Protein AF-A0A2I1FPE9-F1 (afdb_monomer)

Structure (mmCIF, N/CA/C/O backbone):
data_AF-A0A2I1FPE9-F1
#
_entry.id   AF-A0A2I1FPE9-F1
#
loop_
_atom_site.group_PDB
_atom_site.id
_atom_site.type_symbol
_atom_site.label_atom_id
_atom_site.label_alt_id
_atom_site.label_comp_id
_atom_site.label_asym_id
_atom_site.label_entity_id
_atom_site.label_seq_id
_atom_site.pdbx_PDB_ins_code
_atom_site.Cartn_x
_atom_site.Cartn_y
_atom_site.Cartn_z
_atom_site.occupancy
_atom_site.B_iso_or_equiv
_atom_site.auth_seq_id
_atom_site.auth_comp_id
_atom_site.auth_asym_id
_atom_site.auth_atom_id
_atom_site.pdbx_PDB_model_num
ATOM 1 N N . MET A 1 1 ? -8.613 2.169 23.689 1.00 46.00 1 MET A N 1
ATOM 2 C CA . MET A 1 1 ? -7.819 1.577 22.588 1.00 46.00 1 MET A CA 1
ATOM 3 C C . MET A 1 1 ? -7.830 2.606 21.471 1.00 46.00 1 MET A C 1
ATOM 5 O O . MET A 1 1 ? -8.841 3.280 21.366 1.00 46.00 1 MET A O 1
ATOM 9 N N . SER A 1 2 ? -6.727 2.856 20.758 1.00 52.72 2 SER A N 1
ATOM 10 C CA . SER A 1 2 ? -6.763 3.888 19.711 1.00 52.72 2 SER A CA 1
ATOM 11 C C . SER A 1 2 ? -7.582 3.383 18.528 1.00 52.72 2 SER A C 1
ATOM 13 O O . SER A 1 2 ? -7.256 2.324 17.993 1.00 52.72 2 SER A O 1
ATOM 15 N N . ASP A 1 3 ? -8.569 4.157 18.089 1.00 69.44 3 ASP A N 1
ATOM 16 C CA . ASP A 1 3 ? -9.425 3.858 16.929 1.00 69.44 3 ASP A CA 1
ATOM 17 C C . ASP A 1 3 ? -8.705 4.107 15.590 1.00 69.44 3 ASP A C 1
ATOM 19 O O . ASP A 1 3 ? -9.307 4.421 14.568 1.00 69.44 3 ASP A O 1
ATOM 23 N N . ASN A 1 4 ? -7.377 3.996 15.601 1.00 75.00 4 ASN A N 1
ATOM 24 C CA . ASN A 1 4 ? -6.537 4.355 14.477 1.00 75.00 4 ASN A CA 1
ATOM 25 C C . ASN A 1 4 ? -6.501 3.209 13.474 1.00 75.00 4 ASN A C 1
ATOM 27 O O . ASN A 1 4 ? -6.143 2.074 13.794 1.00 75.00 4 ASN A O 1
ATOM 31 N N . LEU A 1 5 ? -6.834 3.543 12.239 1.00 80.38 5 LEU A N 1
ATOM 32 C CA . LEU A 1 5 ? -6.696 2.669 11.090 1.00 80.38 5 LEU A CA 1
ATOM 33 C C . LEU A 1 5 ? -5.241 2.705 10.599 1.00 80.38 5 LEU A C 1
ATOM 35 O O . LEU A 1 5 ? -4.582 3.744 10.644 1.00 80.38 5 LEU A O 1
ATOM 39 N N . THR A 1 6 ? -4.716 1.546 10.202 1.00 84.25 6 THR A N 1
ATOM 40 C CA . THR A 1 6 ? -3.338 1.403 9.710 1.00 84.25 6 THR A CA 1
ATOM 41 C C . THR A 1 6 ? -3.365 1.115 8.218 1.00 84.25 6 THR A C 1
ATOM 43 O O . THR A 1 6 ? -4.047 0.192 7.781 1.00 84.25 6 THR A O 1
ATOM 46 N N . LEU A 1 7 ? -2.604 1.881 7.437 1.00 82.31 7 LEU A N 1
ATOM 47 C CA . LEU A 1 7 ? -2.375 1.599 6.024 1.00 82.31 7 LEU A CA 1
ATOM 48 C C . LEU A 1 7 ? -1.103 0.755 5.875 1.00 82.31 7 LEU A C 1
ATOM 50 O O . LEU A 1 7 ? -0.005 1.217 6.180 1.00 82.31 7 LEU A O 1
ATOM 54 N N . ALA A 1 8 ? -1.259 -0.476 5.403 1.00 85.31 8 ALA A N 1
ATOM 55 C CA . ALA A 1 8 ? -0.170 -1.368 5.039 1.00 85.31 8 ALA A CA 1
ATOM 56 C C . ALA A 1 8 ? 0.098 -1.282 3.531 1.00 85.31 8 ALA A C 1
ATOM 58 O O . ALA A 1 8 ? -0.834 -1.285 2.723 1.00 85.31 8 ALA A O 1
ATOM 59 N N . LEU A 1 9 ? 1.379 -1.221 3.165 1.00 85.12 9 LEU A N 1
ATOM 60 C CA . LEU A 1 9 ? 1.834 -1.239 1.781 1.00 85.12 9 LEU A CA 1
ATOM 61 C C . LEU A 1 9 ? 2.667 -2.493 1.544 1.00 85.12 9 LEU A C 1
ATOM 63 O O . LEU A 1 9 ? 3.639 -2.731 2.261 1.00 85.12 9 LEU A O 1
ATOM 67 N N . ASP A 1 10 ? 2.310 -3.253 0.516 1.00 87.25 10 ASP A N 1
ATOM 68 C CA . ASP A 1 10 ? 3.088 -4.401 0.058 1.00 87.25 10 ASP A CA 1
ATOM 69 C C . ASP A 1 10 ? 3.391 -4.272 -1.438 1.00 87.25 10 ASP A C 1
ATOM 71 O O . ASP A 1 10 ? 2.583 -3.757 -2.217 1.00 87.25 10 ASP A O 1
ATOM 75 N N . ARG A 1 11 ? 4.580 -4.720 -1.838 1.00 85.81 11 ARG A N 1
ATOM 76 C CA . ARG A 1 11 ? 5.078 -4.608 -3.206 1.00 85.81 11 ARG A CA 1
ATOM 77 C C . ARG A 1 11 ? 5.758 -5.892 -3.638 1.00 85.81 11 ARG A C 1
ATOM 79 O O . ARG A 1 11 ? 6.705 -6.343 -2.996 1.00 85.81 11 ARG A O 1
ATOM 86 N N . TRP A 1 12 ? 5.401 -6.377 -4.823 1.00 87.62 12 TRP A N 1
ATOM 87 C CA . TRP A 1 12 ? 6.151 -7.435 -5.492 1.00 87.62 12 TRP A CA 1
ATOM 88 C C . TRP A 1 12 ? 6.360 -7.148 -6.975 1.00 87.62 12 TRP A C 1
ATOM 90 O O . TRP A 1 12 ? 5.562 -6.492 -7.647 1.00 87.62 12 TRP A O 1
ATOM 100 N N . SER A 1 13 ? 7.465 -7.677 -7.492 1.00 86.44 13 SER A N 1
ATOM 101 C CA . SER A 1 13 ? 7.735 -7.696 -8.925 1.00 86.44 13 SER A CA 1
ATOM 102 C C . SER A 1 13 ? 7.121 -8.952 -9.536 1.00 86.44 13 SER A C 1
ATOM 104 O O . SER A 1 13 ? 7.351 -10.060 -9.054 1.00 86.44 13 SER A O 1
ATOM 106 N N . SER A 1 14 ? 6.351 -8.798 -10.611 1.00 82.31 14 SER A N 1
ATOM 107 C CA . SER A 1 14 ? 5.871 -9.944 -11.391 1.00 82.31 14 SER A CA 1
ATOM 108 C C . SER A 1 14 ? 6.970 -10.502 -12.301 1.00 82.31 14 SER A C 1
ATOM 110 O O . SER A 1 14 ? 7.925 -9.803 -12.644 1.00 82.31 14 SER A O 1
ATOM 112 N N . SER A 1 15 ? 6.790 -11.735 -12.784 1.00 84.19 15 SER A N 1
ATOM 113 C CA . SER A 1 15 ? 7.669 -12.346 -13.793 1.00 84.19 15 SER A CA 1
ATOM 114 C C . SER A 1 15 ? 7.737 -11.560 -15.108 1.00 84.19 15 SER A C 1
ATOM 116 O O . SER A 1 15 ? 8.701 -11.699 -15.851 1.00 84.19 15 SER A O 1
ATOM 118 N N . ASN A 1 16 ? 6.746 -10.704 -15.378 1.00 83.94 16 ASN A N 1
ATOM 119 C CA . ASN A 1 16 ? 6.680 -9.839 -16.559 1.00 83.94 16 ASN A CA 1
ATOM 120 C C . ASN A 1 16 ? 7.195 -8.420 -16.262 1.00 83.94 16 ASN A C 1
ATOM 122 O O . ASN A 1 16 ? 6.727 -7.454 -16.861 1.00 83.94 16 ASN A O 1
ATOM 126 N N . TYR A 1 17 ? 8.102 -8.288 -15.291 1.00 80.31 17 TYR A N 1
ATOM 127 C CA . TYR A 1 17 ? 8.727 -7.044 -14.833 1.00 80.31 17 TYR A CA 1
ATOM 128 C C . TYR A 1 17 ? 7.792 -6.004 -14.211 1.00 80.31 17 TYR A C 1
ATOM 130 O O . TYR A 1 17 ? 8.284 -5.006 -13.707 1.00 80.31 17 TYR A O 1
ATOM 138 N N . ARG A 1 18 ? 6.475 -6.233 -14.153 1.00 83.12 18 ARG A N 1
ATOM 139 C CA . ARG A 1 18 ? 5.532 -5.281 -13.541 1.00 83.12 18 ARG A CA 1
ATOM 140 C C . ARG A 1 18 ? 5.796 -5.072 -12.051 1.00 83.12 18 ARG A C 1
ATOM 142 O O . ARG A 1 18 ? 6.148 -6.027 -11.359 1.00 83.12 18 ARG A O 1
ATOM 149 N N . SER A 1 19 ? 5.570 -3.850 -11.574 1.00 83.75 19 SER A N 1
ATOM 150 C CA . SER A 1 19 ? 5.722 -3.436 -10.175 1.00 83.75 19 SER A CA 1
ATOM 151 C C . SER A 1 19 ? 4.329 -3.356 -9.563 1.00 83.75 19 SER A C 1
ATOM 153 O O . SER A 1 19 ? 3.620 -2.373 -9.768 1.00 83.75 19 SER A O 1
ATOM 155 N N . ILE A 1 20 ? 3.905 -4.420 -8.885 1.00 86.00 20 ILE A N 1
ATOM 156 C CA . ILE A 1 20 ? 2.550 -4.534 -8.346 1.00 86.00 20 ILE A CA 1
ATOM 157 C C . ILE A 1 20 ? 2.555 -4.060 -6.896 1.00 86.00 20 ILE A C 1
ATOM 159 O O . ILE A 1 20 ? 3.411 -4.468 -6.109 1.00 86.00 20 ILE A O 1
ATOM 163 N N . TRP A 1 21 ? 1.594 -3.202 -6.568 1.00 86.12 21 TRP A N 1
ATOM 164 C CA . TRP A 1 21 ? 1.415 -2.605 -5.253 1.00 86.12 21 TRP A CA 1
ATOM 165 C C . TRP A 1 21 ? 0.036 -2.930 -4.689 1.00 86.12 21 TRP A C 1
ATOM 167 O O . TRP A 1 21 ? -0.993 -2.736 -5.344 1.00 86.12 21 TRP A O 1
ATOM 177 N N . ASN A 1 22 ? 0.053 -3.394 -3.449 1.00 87.00 22 ASN A N 1
ATOM 178 C CA . ASN A 1 22 ? -1.085 -3.631 -2.580 1.00 87.00 22 ASN A CA 1
ATOM 179 C C . ASN A 1 22 ? -1.122 -2.509 -1.539 1.00 87.00 22 ASN A C 1
ATOM 181 O O . ASN A 1 22 ? -0.135 -2.274 -0.839 1.00 87.00 22 ASN A O 1
ATOM 185 N N . PHE A 1 23 ? -2.287 -1.883 -1.407 1.00 84.19 23 PHE A N 1
ATOM 186 C CA . PHE A 1 23 ? -2.614 -0.997 -0.301 1.00 84.19 23 PHE A CA 1
ATOM 187 C C . PHE A 1 23 ? -3.748 -1.631 0.503 1.00 84.19 23 PHE A C 1
ATOM 189 O O . PHE A 1 23 ? -4.863 -1.783 -0.007 1.00 84.19 23 PHE A O 1
ATOM 196 N N . THR A 1 24 ? -3.472 -1.995 1.753 1.00 86.69 24 THR A N 1
ATOM 197 C CA . THR A 1 24 ? -4.426 -2.660 2.648 1.00 86.69 24 THR A CA 1
ATOM 198 C C . THR A 1 24 ? -4.687 -1.803 3.877 1.00 86.69 24 THR A C 1
ATOM 200 O O . THR A 1 24 ? -3.760 -1.291 4.496 1.00 86.69 24 THR A O 1
ATOM 203 N N . ILE A 1 25 ? -5.953 -1.662 4.255 1.00 83.38 25 ILE A N 1
ATOM 204 C CA . ILE A 1 25 ? -6.365 -0.996 5.488 1.00 83.38 25 ILE A CA 1
ATOM 205 C C . ILE A 1 25 ? -6.607 -2.057 6.555 1.00 83.38 25 ILE A C 1
ATOM 207 O O . ILE A 1 25 ? -7.433 -2.953 6.378 1.00 83.38 25 ILE A O 1
ATOM 211 N N . LEU A 1 26 ? -5.892 -1.925 7.667 1.00 85.25 26 LEU A N 1
ATOM 212 C CA . LEU A 1 26 ? -6.043 -2.733 8.866 1.00 85.25 26 LEU A CA 1
ATOM 213 C C . LEU A 1 26 ? -6.83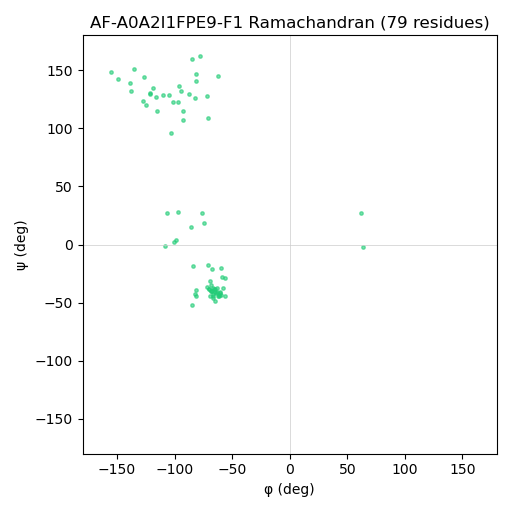5 -1.935 9.898 1.00 85.25 26 LEU A C 1
ATOM 215 O O . LEU A 1 26 ? -6.446 -0.828 10.288 1.00 85.25 26 LEU A O 1
ATOM 219 N N . THR A 1 27 ? -7.946 -2.497 10.350 1.00 83.62 27 THR A N 1
ATOM 220 C CA . THR A 1 27 ? -8.774 -1.904 11.401 1.00 83.62 27 THR A CA 1
ATOM 221 C C . THR A 1 27 ? -8.264 -2.276 12.801 1.00 83.62 27 THR A C 1
ATOM 223 O O . THR A 1 27 ? -7.614 -3.313 12.977 1.00 83.62 27 THR A O 1
ATOM 226 N N . PRO A 1 28 ? -8.627 -1.511 13.850 1.00 81.56 28 PRO A N 1
ATOM 227 C CA . PRO A 1 28 ? -8.330 -1.883 15.237 1.00 81.56 28 PRO A CA 1
ATOM 228 C C . PRO A 1 28 ? -8.874 -3.263 15.644 1.00 81.56 28 PRO A C 1
ATOM 230 O O . PRO A 1 28 ? -8.278 -3.946 16.476 1.00 81.56 28 PRO A O 1
ATOM 233 N N . ASN A 1 29 ? -9.981 -3.705 15.030 1.00 83.81 29 ASN A N 1
ATOM 234 C CA . ASN A 1 29 ? -10.555 -5.040 15.233 1.00 83.81 29 ASN A CA 1
ATOM 235 C C . ASN A 1 29 ? -9.935 -6.127 14.330 1.00 83.81 29 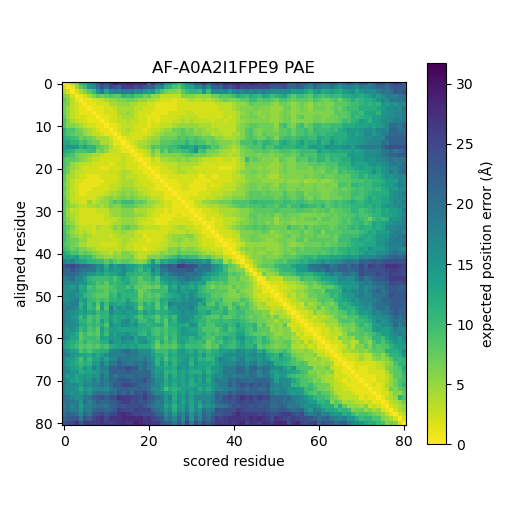ASN A C 1
ATOM 237 O O . ASN A 1 29 ? -10.481 -7.225 14.244 1.00 83.81 29 ASN A O 1
ATOM 241 N N . ARG A 1 30 ? -8.774 -5.845 13.717 1.00 83.50 30 ARG A N 1
ATOM 242 C CA . ARG A 1 30 ? -7.974 -6.773 12.898 1.00 83.50 30 ARG A CA 1
ATOM 243 C C . ARG A 1 30 ? -8.686 -7.286 11.643 1.00 83.50 30 ARG A C 1
ATOM 245 O O . ARG A 1 30 ? -8.384 -8.379 11.172 1.00 83.50 30 ARG A O 1
ATOM 252 N N . LYS A 1 31 ? -9.633 -6.519 11.104 1.00 83.75 31 LYS A N 1
ATOM 253 C CA . LYS A 1 31 ? -10.146 -6.741 9.750 1.00 83.75 31 LYS A CA 1
ATOM 254 C C . LYS A 1 31 ? -9.177 -6.116 8.752 1.00 83.75 31 LYS A C 1
ATOM 256 O O . LYS A 1 31 ? -8.579 -5.075 9.026 1.00 83.75 31 LYS A O 1
ATOM 261 N N . GLU A 1 32 ? -9.066 -6.747 7.592 1.00 85.88 32 GLU A N 1
ATOM 262 C CA . GLU A 1 32 ? -8.183 -6.316 6.514 1.00 85.88 32 GLU A CA 1
ATOM 263 C C . GLU A 1 32 ? -9.011 -6.044 5.260 1.00 85.88 32 GLU A C 1
ATOM 265 O O . GLU A 1 32 ? -9.823 -6.877 4.850 1.00 85.88 32 GLU A O 1
ATOM 270 N N . TYR A 1 33 ? -8.810 -4.877 4.652 1.00 80.69 33 TYR A N 1
ATOM 271 C CA . TYR A 1 33 ? -9.494 -4.479 3.425 1.00 80.69 33 TYR A CA 1
ATOM 272 C C . TYR A 1 33 ? -8.479 -4.047 2.377 1.00 80.69 33 TYR A C 1
ATOM 274 O O . TYR A 1 33 ? -7.709 -3.117 2.610 1.00 80.69 33 TYR A O 1
ATOM 282 N N . ILE A 1 34 ? -8.506 -4.681 1.204 1.00 81.94 34 ILE A N 1
ATOM 283 C CA . ILE A 1 34 ? -7.724 -4.215 0.057 1.00 81.94 34 ILE A CA 1
ATOM 284 C C . ILE A 1 34 ? -8.376 -2.930 -0.445 1.00 81.94 34 ILE A C 1
ATOM 286 O O . ILE A 1 34 ? -9.469 -2.948 -1.010 1.00 81.94 34 ILE A O 1
ATOM 290 N N . PHE A 1 35 ? -7.696 -1.817 -0.211 1.00 78.06 35 PHE A N 1
ATOM 291 C CA . PHE A 1 35 ? -8.139 -0.491 -0.608 1.00 78.06 35 PHE A CA 1
ATOM 292 C C . PHE A 1 35 ? -7.808 -0.222 -2.078 1.00 78.06 35 PHE A C 1
ATOM 294 O O . PHE A 1 35 ? -8.645 0.266 -2.835 1.00 78.06 35 PHE A O 1
ATOM 301 N N . GLN A 1 36 ? -6.595 -0.578 -2.502 1.00 78.25 36 GLN A N 1
ATOM 302 C CA . GLN A 1 36 ? -6.154 -0.370 -3.875 1.00 78.25 36 GLN A CA 1
ATOM 303 C C . GLN A 1 36 ? -5.158 -1.447 -4.295 1.00 78.25 36 GLN A C 1
ATOM 305 O O . GLN A 1 36 ? -4.296 -1.878 -3.530 1.00 78.25 36 GLN A O 1
ATOM 310 N N . PHE A 1 37 ? -5.281 -1.857 -5.553 1.00 83.75 37 PHE A N 1
ATOM 311 C CA . PHE A 1 37 ? -4.355 -2.751 -6.228 1.00 83.75 37 PHE A CA 1
ATOM 312 C C . PHE A 1 37 ? -3.885 -2.045 -7.498 1.00 83.75 37 PHE A C 1
ATOM 314 O O . PHE A 1 37 ? -4.711 -1.632 -8.314 1.00 83.75 37 PHE A O 1
ATOM 321 N N . SER A 1 38 ? -2.583 -1.807 -7.644 1.00 82.25 38 SER A N 1
ATOM 322 C CA . SER A 1 38 ? -2.056 -0.969 -8.730 1.00 82.25 38 SER A CA 1
ATOM 323 C C . SER A 1 38 ? -0.786 -1.539 -9.343 1.00 82.25 38 SER A C 1
ATOM 325 O O . SER A 1 38 ? 0.106 -2.005 -8.642 1.00 82.25 38 SER A O 1
ATOM 327 N N . ASP A 1 39 ? -0.703 -1.466 -10.668 1.00 84.62 39 ASP A N 1
ATOM 328 C CA . ASP A 1 39 ? 0.528 -1.698 -11.419 1.00 84.62 39 ASP A CA 1
ATOM 329 C C . ASP A 1 39 ? 1.221 -0.346 -11.618 1.00 84.62 39 ASP A C 1
ATOM 331 O O . A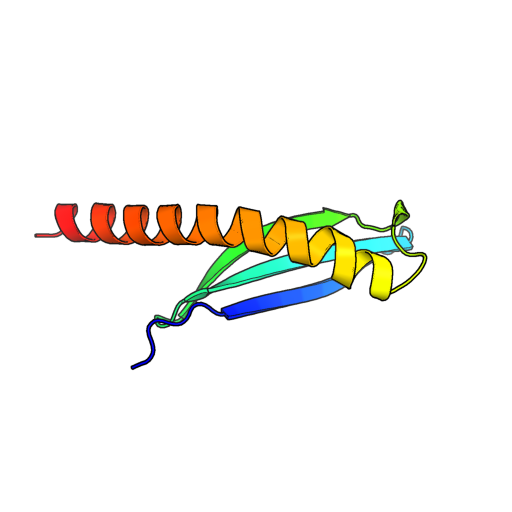SP A 1 39 ? 0.741 0.489 -12.379 1.00 84.62 39 ASP A O 1
ATOM 335 N N . LEU A 1 40 ? 2.314 -0.120 -10.890 1.00 79.06 40 LEU A N 1
ATOM 336 C CA . LEU A 1 40 ? 3.103 1.117 -10.923 1.00 79.06 40 LEU A CA 1
ATOM 337 C C . LEU A 1 40 ? 4.430 0.913 -11.665 1.00 79.06 40 LEU A C 1
ATOM 339 O O . LEU A 1 40 ? 5.431 1.566 -11.369 1.00 79.06 40 LEU A O 1
ATOM 343 N N . PHE A 1 41 ? 4.480 -0.040 -12.600 1.00 79.56 41 PHE A N 1
ATOM 344 C CA . PHE A 1 41 ? 5.688 -0.311 -13.377 1.00 79.56 41 PHE A CA 1
ATOM 345 C C . PHE A 1 41 ? 6.168 0.901 -14.183 1.00 79.56 41 PHE A C 1
ATOM 347 O O . PHE A 1 41 ? 7.356 1.195 -14.180 1.00 79.56 41 PHE A O 1
ATOM 354 N N . SER A 1 42 ? 5.259 1.623 -14.844 1.00 74.25 42 SER A N 1
ATOM 355 C CA . SER A 1 42 ? 5.598 2.812 -15.644 1.00 74.25 42 SER A CA 1
ATOM 356 C C . SER A 1 42 ? 6.090 3.991 -14.806 1.00 74.25 42 SER A C 1
ATOM 358 O O . SER A 1 42 ? 6.762 4.880 -15.321 1.00 74.25 42 SER A O 1
ATOM 360 N N . ASP A 1 43 ? 5.763 3.983 -13.518 1.00 69.12 43 ASP A N 1
ATOM 361 C CA . ASP A 1 43 ? 6.016 5.079 -12.586 1.00 69.12 43 ASP A CA 1
ATOM 362 C C . ASP A 1 43 ? 7.285 4.823 -11.753 1.00 69.12 43 ASP A C 1
ATOM 364 O O . ASP A 1 43 ? 7.633 5.595 -10.859 1.00 69.12 43 ASP A O 1
ATOM 368 N N . SER A 1 44 ? 8.000 3.729 -12.042 1.00 60.06 44 SER A N 1
ATOM 369 C CA . SER A 1 44 ? 9.06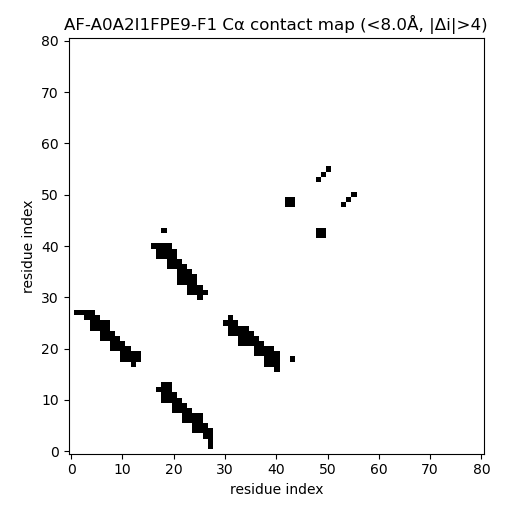0 3.153 -11.212 1.00 60.06 44 SER A CA 1
ATOM 370 C C . SER A 1 44 ? 10.391 3.915 -11.219 1.00 60.06 44 SER A C 1
ATOM 372 O O . SER A 1 44 ? 11.422 3.325 -10.891 1.00 60.06 44 SER A O 1
ATOM 374 N N . HIS A 1 45 ? 10.427 5.184 -11.627 1.00 59.78 45 HIS A N 1
ATOM 375 C CA . HIS A 1 45 ? 11.699 5.880 -11.826 1.00 59.78 45 HIS A CA 1
ATOM 376 C C . HIS A 1 45 ? 12.301 6.490 -10.553 1.00 59.78 45 HIS A C 1
ATOM 378 O O . HIS A 1 45 ? 13.516 6.654 -10.524 1.00 59.78 45 HIS A O 1
ATOM 384 N N . THR A 1 46 ? 11.538 6.691 -9.472 1.00 67.06 46 THR A N 1
ATOM 385 C CA . THR A 1 46 ? 12.077 6.911 -8.114 1.00 67.06 46 THR A CA 1
ATOM 386 C C . THR A 1 46 ? 11.061 6.504 -7.043 1.00 67.06 46 THR A C 1
ATOM 388 O O . THR A 1 46 ? 9.853 6.645 -7.228 1.00 67.06 46 THR A O 1
ATOM 391 N N . GLY A 1 47 ? 11.538 6.023 -5.887 1.00 63.97 47 GLY A N 1
ATOM 392 C CA . GLY A 1 47 ? 10.680 5.808 -4.711 1.00 63.97 47 GLY A CA 1
ATOM 393 C C . GLY A 1 47 ? 9.989 7.096 -4.236 1.00 63.97 47 GLY A C 1
ATOM 394 O O . GLY A 1 47 ? 8.872 7.039 -3.731 1.00 63.97 47 GLY A O 1
ATOM 395 N N . GLU A 1 48 ? 10.610 8.252 -4.488 1.00 67.12 48 GLU A N 1
ATOM 396 C CA . GLU A 1 48 ? 10.039 9.582 -4.241 1.00 67.12 48 GLU A CA 1
ATOM 397 C C . GLU A 1 48 ? 8.795 9.867 -5.079 1.00 67.12 48 GLU A C 1
ATOM 399 O O . GLU A 1 48 ? 7.821 10.371 -4.537 1.00 67.12 48 GLU A O 1
ATOM 404 N N . TYR A 1 49 ? 8.752 9.484 -6.360 1.00 69.62 49 TYR A N 1
ATOM 405 C CA . TYR A 1 49 ? 7.568 9.737 -7.189 1.00 69.62 49 TYR A CA 1
ATOM 406 C C . TYR A 1 49 ? 6.313 9.051 -6.626 1.00 69.62 49 TYR A C 1
ATOM 408 O O . TYR A 1 49 ? 5.228 9.636 -6.577 1.00 69.62 49 TYR A O 1
ATOM 416 N N . ILE A 1 50 ? 6.476 7.816 -6.147 1.00 66.38 50 ILE A N 1
ATOM 417 C CA . ILE A 1 50 ? 5.399 7.042 -5.523 1.00 66.38 50 ILE A CA 1
ATOM 418 C C . ILE A 1 50 ? 5.019 7.658 -4.167 1.00 66.38 50 ILE A C 1
ATOM 420 O O . ILE A 1 50 ? 3.832 7.830 -3.882 1.00 66.38 50 ILE A O 1
ATOM 424 N N . ALA A 1 51 ? 6.008 8.039 -3.355 1.00 68.44 51 ALA A N 1
ATOM 425 C CA . ALA A 1 51 ? 5.775 8.650 -2.049 1.00 68.44 51 ALA A CA 1
ATOM 426 C C . ALA A 1 51 ? 5.116 10.037 -2.144 1.00 68.44 51 ALA A C 1
ATOM 428 O O . ALA A 1 51 ? 4.261 10.361 -1.335 1.00 68.44 51 ALA A O 1
ATOM 429 N N . GLU A 1 52 ? 5.452 10.861 -3.129 1.00 67.50 52 GLU A N 1
ATOM 430 C CA . GLU A 1 52 ? 4.931 12.228 -3.206 1.00 67.50 52 GLU A CA 1
ATOM 431 C C . GLU A 1 52 ? 3.569 12.290 -3.893 1.00 67.50 52 GLU A C 1
ATOM 433 O O . GLU A 1 52 ? 2.612 12.847 -3.354 1.00 67.50 52 GLU A O 1
ATOM 438 N N . LYS A 1 53 ? 3.442 11.708 -5.092 1.00 63.25 53 LYS A N 1
ATOM 439 C CA . LYS A 1 53 ? 2.198 11.828 -5.863 1.00 63.25 53 LYS A CA 1
ATOM 440 C C . LYS A 1 53 ? 1.136 10.839 -5.430 1.00 63.25 53 LYS A C 1
ATOM 442 O O . LYS A 1 53 ? -0.048 11.189 -5.369 1.00 63.25 53 LYS A O 1
ATOM 447 N N . LYS A 1 54 ? 1.540 9.593 -5.177 1.00 67.75 54 LYS A N 1
ATOM 448 C CA . LYS A 1 54 ? 0.586 8.541 -4.845 1.00 67.75 54 LYS A CA 1
ATOM 449 C C . LYS A 1 54 ? 0.186 8.605 -3.383 1.00 67.75 54 LYS A C 1
ATOM 451 O O . LYS A 1 54 ? -1.004 8.488 -3.130 1.00 67.75 54 LYS A O 1
ATOM 456 N N . MET A 1 55 ? 1.098 8.893 -2.452 1.00 66.81 55 MET A N 1
ATOM 457 C CA . MET A 1 55 ? 0.733 9.000 -1.033 1.00 66.81 55 MET A CA 1
ATOM 458 C C . MET A 1 55 ? -0.225 10.168 -0.765 1.00 66.81 55 MET A C 1
ATOM 460 O O . MET A 1 55 ? -1.197 9.965 -0.051 1.00 66.81 55 MET A O 1
ATOM 464 N N . LEU A 1 56 ? -0.059 11.325 -1.421 1.00 64.31 56 LEU A N 1
ATOM 465 C CA . LEU A 1 56 ? -1.010 12.443 -1.307 1.00 64.31 56 LEU A CA 1
ATOM 466 C C . LEU A 1 56 ? -2.404 12.085 -1.854 1.00 64.31 56 LEU A C 1
ATOM 468 O O . LEU A 1 56 ? -3.427 12.413 -1.255 1.00 64.31 56 LEU A O 1
ATOM 472 N N . SER A 1 57 ? -2.449 11.388 -2.993 1.00 64.88 57 SER A N 1
ATOM 473 C CA . SER A 1 57 ? -3.710 10.940 -3.601 1.00 64.88 57 SER A CA 1
ATOM 474 C C . SER A 1 57 ? -4.385 9.862 -2.750 1.00 64.88 57 SER A C 1
ATOM 476 O O . SER A 1 57 ? -5.594 9.898 -2.546 1.00 64.88 57 SER A O 1
ATOM 478 N N . ILE A 1 58 ? -3.593 8.938 -2.200 1.00 65.81 58 ILE A N 1
ATOM 479 C CA . ILE A 1 58 ? -4.053 7.901 -1.279 1.00 65.81 58 ILE A CA 1
ATOM 480 C C . ILE A 1 58 ? -4.530 8.523 0.025 1.00 65.81 58 ILE A C 1
ATOM 482 O O . ILE A 1 58 ? -5.521 8.053 0.543 1.00 65.81 58 ILE A O 1
ATOM 486 N N . GLU A 1 59 ? -3.899 9.566 0.556 1.00 66.12 59 GLU A N 1
ATOM 487 C CA . GLU A 1 59 ? -4.343 10.210 1.795 1.00 66.12 59 GLU A CA 1
ATOM 488 C C . GLU A 1 59 ? -5.720 10.870 1.628 1.00 66.12 59 GLU A C 1
ATOM 490 O O . GLU A 1 59 ? -6.598 10.707 2.478 1.00 66.12 59 GLU A O 1
ATOM 495 N N . LEU A 1 60 ? -5.957 11.523 0.487 1.00 63.88 60 LEU A N 1
ATOM 496 C CA . LEU A 1 60 ? -7.267 12.082 0.138 1.00 63.88 60 LEU A CA 1
ATOM 497 C C . LEU A 1 60 ? -8.325 10.990 -0.098 1.00 63.88 60 LEU A C 1
ATOM 499 O O . LEU A 1 60 ? -9.448 11.091 0.399 1.00 63.88 60 LEU A O 1
ATOM 503 N N . GLU A 1 61 ? -7.986 9.925 -0.828 1.00 66.50 61 GLU A N 1
ATOM 504 C CA . GLU A 1 61 ? -8.895 8.790 -1.038 1.00 66.50 61 GLU A CA 1
ATOM 505 C C . GLU A 1 61 ? -9.112 7.975 0.251 1.00 66.50 61 GLU A C 1
ATOM 507 O O . GLU A 1 61 ? -10.205 7.461 0.478 1.00 66.50 61 GLU A O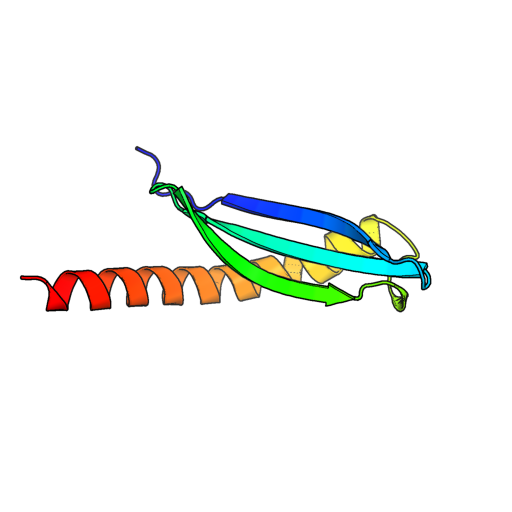 1
ATOM 512 N N . TYR A 1 62 ? -8.114 7.911 1.130 1.00 65.31 62 TYR A N 1
ATOM 513 C CA . TYR A 1 62 ? -8.171 7.278 2.441 1.00 65.31 62 TYR A CA 1
ATOM 514 C C . TYR A 1 62 ? -9.123 8.037 3.348 1.00 65.31 62 TYR A C 1
ATOM 516 O O . TYR A 1 62 ? -9.983 7.404 3.940 1.00 65.31 62 TYR A O 1
ATOM 524 N N . GLN A 1 63 ? -9.062 9.369 3.419 1.00 65.25 63 GLN A N 1
ATOM 525 C CA . GLN A 1 63 ? -10.045 10.137 4.194 1.00 65.25 63 GLN A CA 1
ATOM 526 C C . GLN A 1 63 ? -11.484 9.884 3.714 1.00 65.25 63 GLN A C 1
ATOM 528 O O . GLN A 1 63 ? -12.391 9.732 4.534 1.00 65.25 63 GLN A O 1
ATOM 533 N N . ASN A 1 64 ? -11.688 9.739 2.401 1.00 63.75 64 ASN A N 1
ATOM 534 C CA . ASN A 1 64 ? -12.986 9.346 1.848 1.00 63.75 64 ASN A CA 1
ATOM 535 C C . ASN A 1 64 ? -13.364 7.897 2.208 1.00 63.75 64 ASN A C 1
ATOM 537 O O . ASN A 1 64 ? -14.519 7.624 2.539 1.00 63.75 64 ASN A O 1
ATOM 541 N N . PHE A 1 65 ? -12.408 6.966 2.184 1.00 64.62 65 PHE A N 1
ATOM 542 C CA . PHE A 1 65 ? -12.642 5.569 2.549 1.00 64.62 65 PHE A CA 1
ATOM 543 C C . PHE A 1 65 ? -12.896 5.385 4.048 1.00 64.62 65 PHE A C 1
ATOM 545 O O . PHE A 1 65 ? -13.765 4.608 4.411 1.00 64.62 65 PHE A O 1
ATOM 552 N N . GLN A 1 66 ? -12.202 6.120 4.919 1.00 62.81 66 GLN A N 1
ATOM 553 C CA . GLN A 1 66 ? -12.421 6.148 6.369 1.00 62.81 66 GLN A CA 1
ATOM 554 C C . GLN A 1 66 ? -13.867 6.516 6.697 1.00 62.81 66 GLN A C 1
ATOM 556 O O . GLN A 1 66 ? -14.518 5.864 7.512 1.00 62.81 66 GLN A O 1
ATOM 561 N N . LEU A 1 67 ? -14.396 7.534 6.012 1.00 63.31 67 LEU A N 1
ATOM 562 C CA . LEU A 1 67 ? -15.793 7.925 6.143 1.00 63.31 67 LEU A CA 1
ATOM 563 C C . LEU A 1 67 ? -16.727 6.784 5.710 1.00 63.31 67 LEU A C 1
ATOM 565 O O . LEU A 1 67 ? -17.690 6.481 6.408 1.00 63.31 67 LEU A O 1
ATOM 569 N N . LEU A 1 68 ? -16.417 6.109 4.601 1.00 62.38 68 LEU A N 1
ATOM 570 C CA . LEU A 1 68 ? -17.174 4.956 4.106 1.00 62.38 68 LEU A CA 1
ATOM 571 C C . LEU A 1 68 ? -17.091 3.735 5.029 1.00 62.38 68 LEU A C 1
ATOM 573 O O . LEU A 1 68 ? -18.121 3.118 5.271 1.00 62.38 68 LEU A O 1
ATOM 577 N N . SER A 1 69 ? -15.926 3.394 5.582 1.00 61.41 69 SER A N 1
ATOM 578 C CA . SER A 1 69 ? -15.769 2.252 6.488 1.00 61.41 69 SER A CA 1
ATOM 579 C C . SER A 1 69 ? -16.481 2.491 7.814 1.00 61.41 69 SER A C 1
ATOM 581 O O . SER A 1 69 ? -17.163 1.594 8.298 1.00 61.41 69 SER A O 1
ATOM 583 N N . VAL A 1 70 ? -16.409 3.713 8.356 1.00 64.50 70 VAL A N 1
ATOM 584 C CA . VAL A 1 70 ? -17.185 4.114 9.539 1.00 64.50 70 VAL A CA 1
ATOM 585 C C . VAL A 1 70 ? -18.683 4.049 9.244 1.00 64.50 70 VAL A C 1
ATOM 587 O O . VAL A 1 70 ? -19.434 3.506 10.046 1.00 64.50 70 VAL A O 1
ATOM 590 N N . ILE A 1 71 ? -19.134 4.539 8.082 1.00 60.31 71 ILE A N 1
ATOM 591 C CA . ILE A 1 71 ? -20.540 4.420 7.671 1.00 60.31 71 ILE A CA 1
ATOM 592 C C . ILE A 1 71 ? -20.945 2.950 7.535 1.00 60.31 71 ILE A C 1
ATOM 594 O O . ILE A 1 71 ? -22.015 2.583 8.007 1.00 60.31 71 ILE A O 1
ATOM 598 N N . MET A 1 72 ? -20.120 2.101 6.921 1.00 60.25 72 MET A N 1
ATOM 599 C CA . MET A 1 72 ? -20.424 0.681 6.751 1.00 60.25 72 MET A CA 1
ATOM 600 C C . MET A 1 72 ? -20.494 -0.039 8.097 1.00 60.25 72 MET A C 1
ATOM 602 O O . MET A 1 72 ? -21.495 -0.704 8.347 1.00 60.25 72 MET A O 1
ATOM 606 N N . ASP A 1 73 ? -19.513 0.132 8.986 1.00 64.50 73 ASP A N 1
ATOM 607 C CA . ASP A 1 73 ? -19.546 -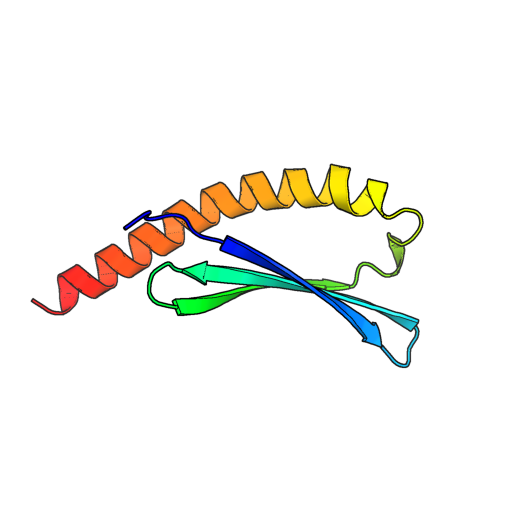0.463 10.328 1.00 64.50 73 ASP A CA 1
ATOM 608 C C . ASP A 1 73 ? -20.764 0.052 11.133 1.00 64.50 73 ASP A C 1
ATOM 610 O O . ASP A 1 73 ? -21.490 -0.757 11.710 1.00 64.50 73 ASP A O 1
ATOM 614 N N . LE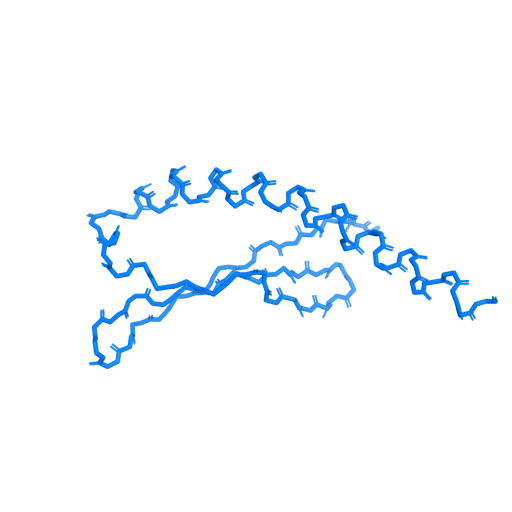U A 1 74 ? -21.098 1.351 11.065 1.00 57.62 74 LEU A N 1
ATOM 615 C CA . LEU A 1 74 ? -22.317 1.914 11.676 1.00 57.62 74 LEU A CA 1
ATOM 616 C C . LEU A 1 74 ? -23.615 1.352 11.071 1.00 57.62 74 LEU A C 1
ATOM 618 O O . LEU A 1 74 ? -24.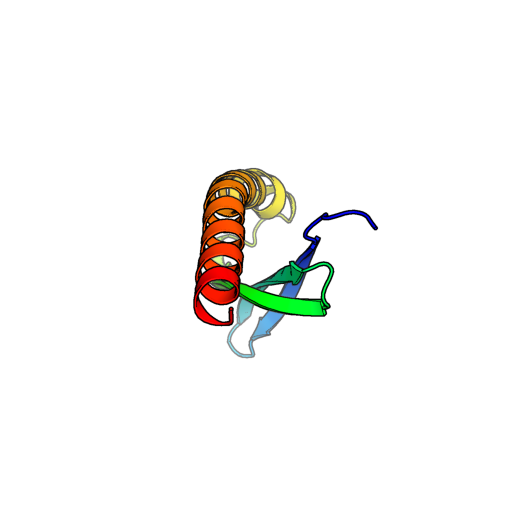602 1.162 11.787 1.00 57.62 74 LEU A O 1
ATOM 622 N N . MET A 1 75 ? -23.649 1.109 9.758 1.00 57.03 75 MET A N 1
ATOM 623 C CA . MET A 1 75 ? -24.802 0.500 9.092 1.00 57.03 75 MET A CA 1
ATOM 624 C C . MET A 1 75 ? -24.954 -0.974 9.477 1.00 57.03 75 MET A C 1
ATOM 626 O O . MET A 1 75 ? -26.076 -1.422 9.699 1.00 57.03 75 MET A O 1
ATOM 630 N N . PHE A 1 76 ? -23.858 -1.720 9.622 1.00 55.59 76 PHE A N 1
ATOM 631 C CA . PHE A 1 76 ? -23.904 -3.115 10.063 1.00 55.59 76 PHE A CA 1
ATOM 632 C C . PHE A 1 76 ? -24.260 -3.253 11.551 1.00 55.59 76 PHE A C 1
ATOM 634 O O . PHE A 1 76 ? -25.033 -4.143 11.896 1.00 55.59 76 PHE A O 1
ATOM 641 N N . GLU A 1 77 ? -23.797 -2.358 12.428 1.00 56.88 77 GLU A N 1
ATOM 642 C CA . GLU A 1 77 ? -24.162 -2.373 13.856 1.00 56.88 77 GLU A CA 1
ATOM 643 C C . GLU A 1 77 ? -25.636 -2.016 14.108 1.00 56.88 77 GLU A C 1
ATOM 645 O O . GLU A 1 77 ? -26.271 -2.587 14.998 1.00 56.88 77 GLU A O 1
ATOM 650 N N . LYS A 1 78 ? -26.222 -1.116 13.305 1.00 54.06 78 LYS A N 1
ATOM 651 C CA . LYS A 1 78 ? -27.643 -0.740 13.426 1.00 54.06 78 LYS A CA 1
ATOM 652 C C . LYS A 1 78 ? -28.631 -1.820 12.985 1.00 54.06 78 LYS A C 1
ATOM 654 O O . LYS A 1 78 ? -29.799 -1.722 13.341 1.00 54.06 78 LYS A O 1
ATOM 659 N N . HIS A 1 79 ? -28.198 -2.818 12.218 1.00 47.84 79 HIS A N 1
ATOM 660 C CA . HIS A 1 79 ? -29.064 -3.898 11.730 1.00 47.84 79 HIS A CA 1
ATOM 661 C C . HIS A 1 79 ? -28.950 -5.203 12.535 1.00 47.84 79 HIS A C 1
ATOM 663 O O . HIS A 1 79 ? -29.613 -6.181 12.195 1.00 47.84 79 HIS A O 1
ATOM 669 N N . VAL A 1 80 ? -28.135 -5.222 13.595 1.00 48.34 80 VAL A N 1
ATOM 670 C CA . VAL A 1 80 ? -27.921 -6.394 14.465 1.00 48.34 80 VAL A CA 1
ATOM 671 C C . VAL A 1 80 ? -28.563 -6.221 15.858 1.00 48.34 80 VAL A C 1
ATOM 673 O O . VAL A 1 80 ? -28.544 -7.163 16.646 1.00 48.34 80 VAL A O 1
ATOM 676 N N . ASN A 1 81 ? -29.203 -5.078 16.149 1.00 44.56 81 ASN A N 1
ATOM 677 C CA . ASN A 1 81 ? -29.949 -4.830 17.395 1.00 44.56 81 ASN A CA 1
ATOM 678 C C . ASN A 1 81 ? -31.451 -4.645 17.162 1.00 44.56 81 ASN A C 1
ATOM 680 O O . ASN A 1 81 ? -31.808 -3.902 16.220 1.00 44.56 81 ASN A O 1
#

Foldseek 3Di:
DDQDKDWDKDWDQDPVRWIWIWTWIATPVGDIDGPDIDGCSVVVPDPVSCCPPVVVVCVVVVVVVVVVVVVVVVVVVVVVD

Sequence (81 aa):
MSDNLTLALDRWSSSNYRSIWNFTILTPNRKEYIFQFSDLFSDSHTGEYIAEKKMLSIELEYQNFQLLSVIMDLMFEKHVN

Solvent-accessible surface area (backbone atoms only — not comparable to full-atom values): 4794 Å² total; per-residue (Å²): 131,76,90,58,71,42,81,46,79,49,76,50,74,46,98,81,70,38,35,38,37,42,34,31,41,36,42,73,86,71,49,78,41,81,75,47,79,45,77,46,46,93,57,65,84,42,76,60,54,48,55,57,59,46,45,54,52,46,52,58,51,43,58,55,45,53,54,49,51,53,50,48,54,53,54,56,58,64,73,74,109

Secondary structure (DSSP, 8-state):
-----EEEEEEEE-TTS-EEEEEEEEPTT--EEEEEEEE-STTTT-HHHIIIIIHHHHHHHHHHHHHHHHHHHHHHHHT--

Mean predicted aligned error: 10.26 Å

Nearest PDB structures (foldseek):
  6lwy-assembly1_A  TM=6.249E-01  e=1.562E+00  Brevibacillus sp. SKR3
  7xml-assembly1_B  TM=6.803E-01  e=2.522E+00  Bacillus subtilis subsp. subtilis str. 168
  7z8b-assembly1_C  TM=3.756E-01  e=1.090E+00  Homo sapiens
  1x6o-assembly1_A  TM=3.635E-01  e=2.842E+00  Leishmania braziliensis
  1xtd-assembly1_A  TM=3.247E-01  e=3.402E+00  Leishmania mexicana

Radius of gyration: 15.42 Å; Cα contacts (8 Å, |Δi|>4): 84; chains: 1;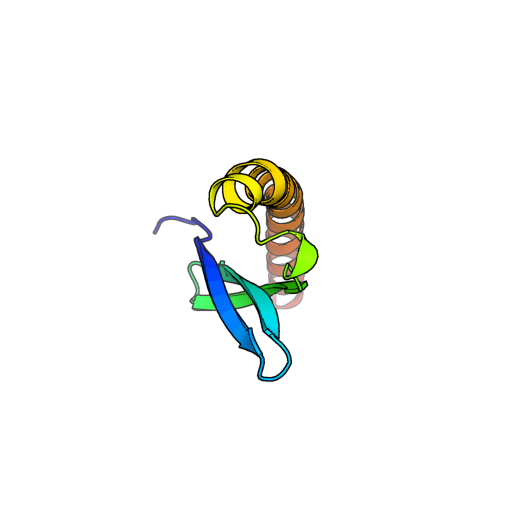 bounding box: 42×25×39 Å

pLDDT: mean 72.06, std 11.77, range [44.56, 87.62]

Organism: NCBI:txid588596